Protein AF-A0A225D7G9-F1 (afdb_monomer_lite)

Foldseek 3Di:
DDDDDDDDPDPPPPPPDDDPDDPPPPPLVVLLVVLVVVLVVLVVVLLVVLVVQLVVQLVVCVVVVNVVSNVVSVVQNVCCVVPVDHDPPDDPVSVCSRVVSVVSSVVSLVVSLVVCVVVVVNVSSVVSVVD

Radius of gyration: 20.23 Å; chains: 1; bounding box: 47×47×55 Å

Sequence (131 aa):
MKRVSAIALGVALLVLAAAPGRGSDDKTGDALAKAKAKFEADMTKARAAAKVYFDGREKKARDKGDKKLVDVAKDERKAFDDHGVLAATGPKDLQRQVTAPRTAIEKAYTLAIKEYTKAKKDDLAAAADQE

Organism: NCBI:txid1908690

Structure (mmCIF, N/CA/C/O backbone):
data_AF-A0A225D7G9-F1
#
_entry.id   AF-A0A225D7G9-F1
#
loop_
_atom_site.group_PDB
_atom_site.id
_atom_site.type_symbol
_atom_site.label_atom_id
_atom_site.label_alt_id
_atom_site.label_comp_id
_atom_site.label_asym_id
_atom_site.label_entity_id
_atom_site.label_seq_id
_atom_site.pdbx_PDB_ins_code
_atom_site.Cartn_x
_atom_site.Cartn_y
_atom_site.Cartn_z
_atom_site.occupancy
_atom_site.B_iso_or_equiv
_atom_site.auth_seq_id
_atom_site.auth_comp_id
_atom_site.auth_asym_id
_atom_site.auth_atom_id
_atom_site.pdbx_PDB_model_num
ATOM 1 N N . MET A 1 1 ? -0.237 -37.680 1.914 1.00 45.97 1 MET A N 1
ATOM 2 C C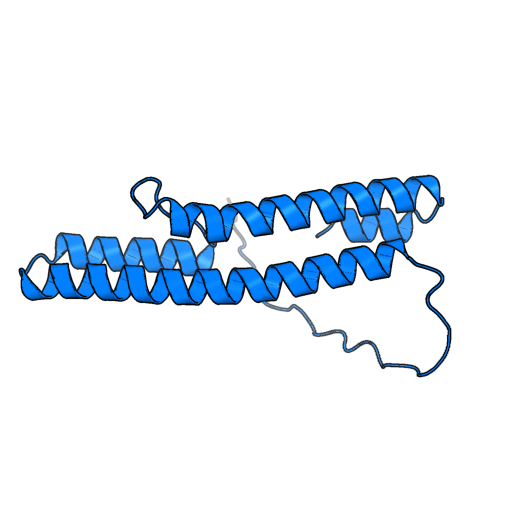A . MET A 1 1 ? 0.283 -37.242 3.229 1.00 45.97 1 MET A CA 1
ATOM 3 C C . MET A 1 1 ? 1.754 -36.889 3.096 1.00 45.97 1 MET A C 1
ATOM 5 O O . MET A 1 1 ? 2.544 -37.793 2.874 1.00 45.97 1 MET A O 1
ATOM 9 N N . LYS A 1 2 ? 2.090 -35.599 3.202 1.00 36.28 2 LYS A N 1
ATOM 10 C CA . LYS A 1 2 ? 3.213 -35.030 3.973 1.00 36.28 2 LYS A CA 1
ATOM 11 C C . LYS A 1 2 ? 3.299 -33.544 3.621 1.00 36.28 2 LYS A C 1
ATOM 13 O O . LYS A 1 2 ? 3.692 -33.165 2.527 1.00 36.28 2 LYS A O 1
ATOM 18 N N . ARG A 1 3 ? 2.817 -32.734 4.563 1.00 51.56 3 ARG A N 1
ATOM 19 C CA . ARG A 1 3 ? 3.048 -31.293 4.636 1.00 51.56 3 ARG A CA 1
ATOM 20 C C . ARG A 1 3 ? 4.527 -31.089 4.938 1.00 51.56 3 ARG A C 1
ATOM 22 O O . ARG A 1 3 ? 5.028 -31.769 5.831 1.00 51.56 3 ARG A O 1
ATOM 29 N N . VAL A 1 4 ? 5.171 -30.129 4.288 1.00 44.34 4 VAL A N 1
ATOM 30 C CA . VAL A 1 4 ? 6.338 -29.465 4.869 1.00 44.34 4 VAL A CA 1
ATOM 31 C C . VAL A 1 4 ? 6.198 -27.977 4.588 1.00 44.34 4 VAL A C 1
ATOM 33 O O . VAL A 1 4 ? 6.416 -27.507 3.477 1.00 44.34 4 VAL A O 1
ATOM 36 N N . SER A 1 5 ? 5.759 -27.263 5.622 1.00 47.66 5 SER A N 1
ATOM 37 C CA . SER A 1 5 ? 6.006 -25.838 5.779 1.00 47.66 5 SER A CA 1
ATOM 38 C C . SER A 1 5 ? 7.511 -25.602 5.831 1.00 47.66 5 SER A C 1
ATOM 40 O O . SER A 1 5 ? 8.200 -26.260 6.608 1.00 47.66 5 SER A O 1
ATOM 42 N N . ALA A 1 6 ? 7.995 -24.609 5.097 1.00 42.75 6 ALA A N 1
ATOM 43 C CA . ALA A 1 6 ? 9.237 -23.926 5.419 1.00 42.75 6 ALA A CA 1
ATOM 44 C C . ALA A 1 6 ? 9.030 -22.435 5.151 1.00 42.75 6 ALA A C 1
ATOM 46 O O . ALA A 1 6 ? 9.150 -21.945 4.034 1.00 42.75 6 ALA A O 1
ATOM 47 N N . ILE A 1 7 ? 8.647 -21.741 6.220 1.00 47.84 7 ILE A N 1
ATOM 48 C CA . ILE A 1 7 ? 8.858 -20.310 6.383 1.00 47.84 7 ILE A CA 1
ATOM 49 C C . ILE A 1 7 ? 10.373 -20.107 6.310 1.00 47.84 7 ILE A C 1
ATOM 51 O O . ILE A 1 7 ? 11.092 -20.566 7.195 1.00 47.84 7 ILE A O 1
ATOM 55 N N . ALA A 1 8 ? 10.850 -19.442 5.266 1.00 38.28 8 ALA A N 1
ATOM 56 C CA . ALA A 1 8 ? 12.197 -18.898 5.212 1.00 38.28 8 ALA A CA 1
ATOM 57 C C . ALA A 1 8 ? 12.072 -17.385 5.047 1.00 38.28 8 ALA A C 1
ATOM 59 O O . ALA A 1 8 ? 12.065 -16.827 3.954 1.00 38.28 8 ALA A O 1
ATOM 60 N N . LEU A 1 9 ? 11.904 -16.751 6.205 1.00 47.72 9 LEU A N 1
ATOM 61 C CA . LEU A 1 9 ? 12.209 -15.357 6.456 1.00 47.72 9 LEU A CA 1
ATOM 62 C C . LEU A 1 9 ? 13.678 -15.136 6.059 1.00 47.72 9 LEU A C 1
ATOM 64 O O . LEU A 1 9 ? 14.577 -15.687 6.691 1.00 47.72 9 LEU A O 1
ATOM 68 N N . GLY A 1 10 ? 13.919 -14.396 4.983 1.00 38.66 10 GLY A N 1
ATOM 69 C CA . GLY A 1 10 ? 15.269 -14.251 4.450 1.00 38.66 10 GLY A CA 1
ATOM 70 C C . GLY A 1 10 ? 15.344 -13.307 3.264 1.00 38.66 10 GLY A C 1
ATOM 71 O O . GLY A 1 10 ? 15.919 -13.663 2.244 1.00 38.66 10 GLY A O 1
ATOM 72 N N . VAL A 1 11 ? 14.771 -12.105 3.373 1.00 44.28 11 VAL A N 1
ATOM 73 C CA . VAL A 1 11 ? 15.122 -11.038 2.428 1.00 44.28 11 VAL A CA 1
ATOM 74 C C . VAL A 1 11 ? 16.456 -10.467 2.889 1.00 44.28 11 VAL A C 1
ATOM 76 O O . VAL A 1 11 ? 16.529 -9.582 3.740 1.00 44.28 11 VAL A O 1
ATOM 79 N N . ALA A 1 12 ? 17.526 -11.059 2.363 1.00 38.25 12 ALA A N 1
ATOM 80 C CA . ALA A 1 12 ? 18.850 -10.478 2.393 1.00 38.25 12 ALA A CA 1
ATOM 81 C C . ALA A 1 12 ? 18.773 -9.093 1.739 1.00 38.25 12 ALA A C 1
ATOM 83 O O . ALA A 1 12 ? 18.456 -8.965 0.556 1.00 38.25 12 ALA A O 1
ATOM 84 N N . LEU A 1 13 ? 19.048 -8.060 2.535 1.00 44.03 13 LEU A N 1
ATOM 85 C CA . LEU A 1 13 ? 19.337 -6.717 2.057 1.00 44.03 13 LEU A CA 1
ATOM 86 C C . LEU A 1 13 ? 20.558 -6.817 1.129 1.00 44.03 13 LEU A C 1
ATOM 88 O O . LEU A 1 13 ? 21.700 -6.832 1.593 1.00 44.03 13 LEU A O 1
ATOM 92 N N . LEU A 1 14 ? 20.337 -6.902 -0.183 1.00 43.47 14 LEU A N 1
ATOM 93 C CA . LEU A 1 14 ? 21.386 -6.585 -1.141 1.00 43.47 14 LEU A CA 1
ATOM 94 C C . LEU A 1 14 ? 21.563 -5.065 -1.089 1.00 43.47 14 LEU A C 1
ATOM 96 O O . LEU A 1 14 ? 20.866 -4.302 -1.756 1.00 43.47 14 LEU A O 1
ATOM 100 N N . VAL A 1 15 ? 22.474 -4.624 -0.225 1.00 45.22 15 VAL A N 1
ATOM 101 C CA . VAL A 1 15 ? 23.035 -3.275 -0.260 1.00 45.22 15 VAL A CA 1
ATOM 102 C C . VAL A 1 15 ? 23.783 -3.161 -1.586 1.00 45.22 15 VAL A C 1
ATOM 104 O O . VAL A 1 15 ? 24.940 -3.562 -1.698 1.00 45.22 15 VAL A O 1
ATOM 107 N N . LEU A 1 16 ? 23.100 -2.667 -2.621 1.00 44.66 16 LEU A N 1
ATOM 108 C CA . LEU A 1 16 ? 23.756 -2.235 -3.846 1.00 44.66 16 LEU A CA 1
ATOM 109 C C . LEU A 1 16 ? 24.654 -1.055 -3.472 1.00 44.66 16 LEU A C 1
ATOM 111 O O . LEU A 1 16 ? 24.178 0.024 -3.117 1.00 44.66 16 LEU A O 1
ATOM 115 N N . ALA A 1 17 ? 25.961 -1.298 -3.502 1.00 41.75 17 ALA A N 1
ATOM 116 C CA . ALA A 1 17 ? 26.978 -0.281 -3.342 1.00 41.75 17 ALA A CA 1
ATOM 117 C C . ALA A 1 17 ? 26.702 0.878 -4.313 1.00 41.75 17 ALA A C 1
ATOM 119 O O . ALA A 1 17 ? 26.677 0.701 -5.532 1.00 41.75 17 ALA A O 1
ATOM 120 N N . ALA A 1 18 ? 26.483 2.065 -3.751 1.00 46.06 18 ALA A N 1
ATOM 121 C CA . ALA A 1 18 ? 26.371 3.304 -4.496 1.00 46.06 18 ALA A CA 1
ATOM 122 C C . ALA A 1 18 ? 27.726 3.627 -5.142 1.00 46.06 18 ALA A C 1
ATOM 124 O O . ALA A 1 18 ? 28.629 4.153 -4.494 1.00 46.06 18 ALA A O 1
ATOM 125 N N . ALA A 1 19 ? 27.871 3.302 -6.426 1.00 38.91 19 ALA A N 1
ATOM 126 C CA . ALA A 1 19 ? 28.907 3.884 -7.264 1.00 38.91 19 ALA A CA 1
ATOM 127 C C . ALA A 1 19 ? 28.482 5.320 -7.633 1.00 38.91 19 ALA A C 1
ATOM 129 O O . ALA A 1 19 ? 27.410 5.500 -8.218 1.00 38.91 19 ALA A O 1
ATOM 130 N N . PRO A 1 20 ? 29.276 6.358 -7.317 1.00 49.62 20 PRO A N 1
ATOM 131 C CA . PRO A 1 20 ? 28.991 7.701 -7.785 1.00 49.62 20 PRO A CA 1
ATOM 132 C C . PRO A 1 20 ? 29.424 7.813 -9.254 1.00 49.62 20 PRO A C 1
ATOM 134 O O . PRO A 1 20 ? 30.597 7.649 -9.576 1.00 49.62 20 PRO A O 1
ATOM 137 N N . GLY A 1 21 ? 28.475 8.110 -10.144 1.00 50.75 21 GLY A N 1
ATOM 138 C CA . GLY A 1 21 ? 28.759 8.621 -11.490 1.00 50.75 21 GLY A CA 1
ATOM 139 C C . GLY A 1 21 ? 28.432 7.686 -12.657 1.00 50.75 21 GLY A C 1
ATOM 140 O O . GLY A 1 21 ? 29.296 6.973 -13.155 1.00 50.75 21 GLY A O 1
ATOM 141 N N . ARG A 1 22 ? 27.195 7.786 -13.154 1.00 41.16 22 ARG A N 1
ATOM 142 C CA . ARG A 1 22 ? 26.778 7.719 -14.571 1.00 41.16 22 ARG A CA 1
ATOM 143 C C . ARG A 1 22 ? 25.301 8.109 -14.587 1.00 41.16 22 ARG A C 1
ATOM 145 O O . ARG A 1 22 ? 24.527 7.529 -13.834 1.00 41.16 22 ARG A O 1
ATOM 152 N N . GLY A 1 23 ? 24.923 9.133 -15.352 1.00 48.53 23 GLY A N 1
ATOM 153 C CA . GLY A 1 23 ? 23.517 9.519 -15.487 1.00 48.53 23 GLY A CA 1
ATOM 154 C C . GLY A 1 23 ? 22.686 8.297 -15.878 1.00 48.53 23 GLY A C 1
ATOM 155 O O . GLY A 1 23 ? 23.051 7.581 -16.809 1.00 48.53 23 GLY A O 1
ATOM 156 N N . SER A 1 24 ? 21.629 8.007 -15.127 1.00 49.72 24 SER A N 1
ATOM 157 C CA . SER A 1 24 ? 20.715 6.916 -15.436 1.00 49.72 24 SER A CA 1
ATOM 158 C C . SER A 1 24 ? 19.917 7.285 -16.686 1.00 49.72 24 SER A C 1
ATOM 160 O O . SER A 1 24 ? 18.907 7.978 -16.623 1.00 49.72 24 SER A O 1
ATOM 162 N N . ASP A 1 25 ? 20.333 6.783 -17.850 1.00 66.56 25 ASP A N 1
ATOM 163 C CA . ASP A 1 25 ? 19.491 6.807 -19.056 1.00 66.56 25 ASP A CA 1
ATOM 164 C C . ASP A 1 25 ? 18.228 5.925 -18.897 1.00 66.56 25 ASP A C 1
ATOM 166 O O . ASP A 1 25 ? 17.358 5.900 -19.772 1.00 66.56 25 ASP A O 1
ATOM 170 N N . ASP A 1 26 ? 18.076 5.212 -17.771 1.00 84.44 26 ASP A N 1
ATOM 171 C CA . ASP A 1 26 ? 16.901 4.403 -17.457 1.00 84.44 26 ASP A CA 1
ATOM 172 C C . ASP A 1 26 ? 15.785 5.192 -16.759 1.00 84.44 26 ASP A C 1
ATOM 174 O O . ASP A 1 26 ? 15.451 4.981 -15.592 1.00 84.44 26 ASP A O 1
ATOM 178 N N . LYS A 1 27 ? 15.149 6.086 -17.518 1.00 92.00 27 LYS A N 1
ATOM 179 C CA . LYS A 1 27 ? 14.007 6.890 -17.046 1.00 92.00 27 LYS A CA 1
ATOM 180 C C . LYS A 1 27 ? 12.862 6.041 -16.475 1.00 92.00 27 LYS A C 1
ATOM 182 O O . LYS A 1 27 ? 12.150 6.506 -15.587 1.00 92.00 27 LYS A O 1
ATOM 187 N N . THR A 1 28 ? 12.681 4.818 -16.981 1.00 93.75 28 THR A N 1
ATOM 188 C CA . THR A 1 28 ? 11.673 3.866 -16.492 1.00 93.75 28 THR A CA 1
ATOM 189 C C . THR A 1 28 ? 11.988 3.405 -15.070 1.00 93.75 28 THR A C 1
ATOM 191 O O . THR A 1 28 ? 11.108 3.465 -14.209 1.00 93.75 28 THR A O 1
ATOM 194 N N . GLY A 1 29 ? 13.242 3.034 -14.796 1.00 92.44 29 GLY A N 1
ATOM 195 C CA . GLY A 1 29 ? 13.698 2.646 -13.461 1.00 92.44 29 GLY A CA 1
ATOM 196 C C . GLY A 1 29 ? 13.575 3.786 -12.459 1.00 92.44 29 GLY A C 1
ATOM 197 O O . GLY A 1 29 ? 13.032 3.595 -11.371 1.00 92.44 29 GLY A O 1
ATOM 198 N N . ASP A 1 30 ? 13.957 5.002 -12.855 1.00 93.62 30 ASP A N 1
ATOM 199 C CA . ASP A 1 30 ? 13.819 6.193 -12.008 1.00 93.62 30 ASP A CA 1
ATOM 200 C C . ASP A 1 30 ? 12.352 6.507 -11.675 1.00 93.62 30 ASP A C 1
ATOM 202 O O . ASP A 1 30 ? 12.028 6.912 -10.553 1.00 93.62 30 ASP A O 1
ATOM 206 N N . ALA A 1 31 ? 11.441 6.331 -12.637 1.00 93.50 31 ALA A N 1
ATOM 207 C CA . ALA A 1 31 ? 10.009 6.515 -12.420 1.00 93.50 31 ALA A CA 1
ATOM 208 C C . ALA A 1 31 ? 9.433 5.448 -11.477 1.00 93.50 31 ALA A C 1
ATOM 210 O O . ALA A 1 31 ? 8.687 5.791 -10.554 1.00 93.50 31 ALA A O 1
ATOM 211 N N . LEU A 1 32 ? 9.813 4.179 -11.661 1.00 94.19 32 LEU A N 1
ATOM 212 C CA . LEU A 1 32 ? 9.389 3.082 -10.791 1.00 94.19 32 LEU A CA 1
ATOM 213 C C . LEU A 1 32 ? 9.928 3.262 -9.365 1.00 94.19 32 LEU A C 1
ATOM 215 O O . LEU A 1 32 ? 9.169 3.139 -8.407 1.00 94.19 32 LEU A O 1
ATOM 219 N N . ALA A 1 33 ? 11.196 3.647 -9.204 1.00 94.69 33 ALA A N 1
ATOM 220 C CA . ALA A 1 33 ? 11.800 3.914 -7.899 1.00 94.69 33 ALA A CA 1
ATOM 221 C C . ALA A 1 33 ? 11.078 5.045 -7.148 1.00 94.69 33 ALA A C 1
ATOM 223 O O . ALA A 1 33 ? 10.767 4.915 -5.962 1.00 94.69 33 ALA A O 1
ATOM 224 N N . LYS A 1 34 ? 10.731 6.137 -7.844 1.00 95.81 34 LYS A N 1
ATOM 225 C CA . LYS A 1 34 ? 9.917 7.225 -7.271 1.00 95.81 34 LYS A CA 1
ATOM 226 C C . LYS A 1 34 ? 8.528 6.744 -6.858 1.00 95.81 34 LYS A C 1
ATOM 228 O O . LYS A 1 34 ? 8.038 7.152 -5.805 1.00 95.81 34 LYS A O 1
ATOM 233 N N . ALA A 1 35 ? 7.900 5.880 -7.655 1.00 96.56 35 ALA A N 1
ATOM 234 C CA . ALA A 1 35 ? 6.610 5.293 -7.310 1.00 96.56 35 ALA A CA 1
ATOM 235 C C . ALA A 1 35 ? 6.709 4.414 -6.053 1.00 96.56 35 ALA A C 1
ATOM 237 O O . ALA A 1 35 ? 5.891 4.589 -5.151 1.00 96.56 35 ALA A O 1
ATOM 238 N N . LYS A 1 36 ? 7.733 3.551 -5.942 1.00 96.62 36 LYS A N 1
ATOM 239 C CA . LYS A 1 36 ? 7.989 2.726 -4.743 1.00 96.62 36 LYS A CA 1
ATOM 240 C C . LYS A 1 36 ? 8.195 3.600 -3.500 1.00 96.62 36 LYS A C 1
ATOM 242 O O . LYS A 1 36 ? 7.536 3.401 -2.485 1.00 96.62 36 LYS A O 1
ATOM 247 N N . ALA A 1 37 ? 9.031 4.635 -3.596 1.00 96.94 37 ALA A N 1
ATOM 248 C CA . ALA A 1 37 ? 9.268 5.562 -2.487 1.00 96.94 37 ALA A CA 1
ATOM 249 C C . ALA A 1 37 ? 7.986 6.292 -2.049 1.00 96.94 37 ALA A C 1
ATOM 251 O O . ALA A 1 37 ? 7.715 6.441 -0.856 1.00 96.94 37 ALA A O 1
ATOM 252 N N . LYS A 1 38 ? 7.161 6.723 -3.013 1.00 96.25 38 LYS A N 1
ATOM 253 C CA . LYS A 1 38 ? 5.860 7.335 -2.727 1.00 96.25 38 LYS A CA 1
ATOM 254 C C . LYS A 1 38 ? 4.896 6.347 -2.072 1.00 96.25 38 LYS A C 1
ATOM 256 O O . LYS A 1 38 ? 4.208 6.731 -1.128 1.00 96.25 38 LYS A O 1
ATOM 261 N N . PHE A 1 39 ? 4.851 5.108 -2.554 1.00 95.94 39 PHE A N 1
ATOM 262 C CA . PHE A 1 39 ? 4.033 4.049 -1.975 1.00 95.94 39 PHE A CA 1
ATOM 263 C C . PHE A 1 39 ? 4.380 3.826 -0.502 1.00 95.94 39 PHE A C 1
ATOM 265 O O . PHE A 1 39 ? 3.486 3.886 0.337 1.00 95.94 39 PHE A O 1
ATOM 272 N N . GLU A 1 40 ? 5.663 3.685 -0.165 1.00 95.69 40 GLU A N 1
ATOM 273 C CA . GLU A 1 40 ? 6.100 3.506 1.226 1.00 95.69 40 GLU A CA 1
ATOM 274 C C . GLU A 1 40 ? 5.746 4.701 2.118 1.00 95.69 40 GLU A C 1
ATOM 276 O O . GLU A 1 40 ? 5.245 4.537 3.237 1.00 95.69 40 GLU A O 1
ATOM 281 N N . ALA A 1 41 ? 5.937 5.923 1.615 1.00 96.81 41 ALA A N 1
ATOM 282 C CA . ALA A 1 41 ? 5.570 7.133 2.344 1.00 96.81 41 ALA A CA 1
ATOM 283 C C . ALA A 1 41 ? 4.056 7.211 2.608 1.00 96.81 41 ALA A C 1
ATOM 285 O O . ALA A 1 41 ? 3.630 7.567 3.711 1.00 96.81 41 ALA A O 1
ATOM 286 N N . ASP A 1 42 ? 3.231 6.868 1.619 1.00 94.88 42 ASP A N 1
ATOM 287 C CA . ASP A 1 42 ? 1.775 6.895 1.756 1.00 94.88 42 ASP A CA 1
ATOM 288 C C . ASP A 1 42 ? 1.266 5.739 2.633 1.00 94.88 42 ASP A C 1
ATOM 290 O O . ASP A 1 42 ? 0.412 5.959 3.495 1.00 94.88 42 ASP A O 1
ATOM 294 N N . MET A 1 43 ? 1.846 4.541 2.522 1.00 93.94 43 MET A N 1
ATOM 295 C CA . MET A 1 43 ? 1.523 3.402 3.389 1.00 93.94 43 MET A CA 1
ATOM 296 C C . MET A 1 43 ? 1.925 3.650 4.842 1.00 93.94 43 MET A C 1
ATOM 298 O O . MET A 1 43 ? 1.209 3.241 5.754 1.00 93.94 43 MET A O 1
ATOM 302 N N . THR A 1 44 ? 3.014 4.377 5.091 1.00 94.75 44 THR A N 1
ATOM 303 C CA . THR A 1 44 ? 3.387 4.815 6.446 1.00 94.75 44 THR A CA 1
ATOM 304 C C . THR A 1 44 ? 2.306 5.710 7.056 1.00 94.75 44 THR A C 1
ATOM 306 O O . THR A 1 44 ? 1.903 5.506 8.204 1.00 94.75 44 THR A O 1
ATOM 309 N N . LYS A 1 45 ? 1.762 6.655 6.280 1.00 94.25 45 LYS A N 1
ATOM 310 C CA . LYS A 1 45 ? 0.648 7.509 6.728 1.00 94.25 45 LYS A CA 1
ATOM 311 C C . LYS A 1 45 ? -0.625 6.699 6.963 1.00 94.25 45 LYS A C 1
ATOM 313 O O . LYS A 1 45 ? -1.283 6.891 7.983 1.00 94.25 45 LYS A O 1
ATOM 318 N N . ALA A 1 46 ? -0.945 5.772 6.061 1.00 93.56 46 ALA A N 1
ATOM 319 C CA . ALA A 1 46 ? -2.104 4.897 6.200 1.00 93.56 46 ALA A CA 1
ATOM 320 C C . ALA A 1 46 ? -2.008 4.025 7.463 1.00 93.56 46 ALA A C 1
ATOM 322 O O . ALA A 1 46 ? -2.986 3.904 8.198 1.00 93.56 46 ALA A O 1
ATOM 323 N N . ARG A 1 47 ? -0.820 3.485 7.773 1.00 94.00 47 ARG A N 1
ATOM 324 C CA . ARG A 1 47 ? -0.562 2.728 9.010 1.00 94.00 47 ARG A CA 1
ATOM 325 C C . ARG A 1 47 ? -0.749 3.586 10.260 1.00 94.00 47 ARG A C 1
ATOM 327 O O . ARG A 1 47 ? -1.388 3.143 11.212 1.00 94.00 47 ARG A O 1
ATOM 334 N N . ALA A 1 48 ? -0.267 4.828 10.253 1.00 95.00 48 ALA A N 1
ATOM 335 C CA . ALA A 1 48 ? -0.483 5.754 11.366 1.00 95.00 48 ALA A CA 1
ATOM 336 C C . ALA A 1 48 ? -1.978 6.063 11.576 1.00 95.00 48 ALA A C 1
ATOM 338 O O . ALA A 1 48 ? -2.474 6.010 12.704 1.00 95.00 48 ALA A O 1
ATOM 339 N N . ALA A 1 49 ? -2.718 6.323 10.496 1.00 94.69 49 ALA A N 1
ATOM 340 C CA . ALA A 1 49 ? -4.157 6.565 10.557 1.00 94.69 49 ALA A CA 1
ATOM 341 C C . ALA A 1 49 ? -4.937 5.323 11.030 1.00 94.69 49 ALA A C 1
ATOM 343 O O . ALA A 1 49 ? -5.843 5.439 11.859 1.00 94.69 49 ALA A O 1
ATOM 344 N N . ALA A 1 50 ? -4.550 4.131 10.570 1.00 94.69 50 ALA A N 1
ATOM 345 C CA . ALA A 1 50 ? -5.126 2.867 11.016 1.00 94.69 50 ALA A CA 1
ATOM 346 C C . ALA A 1 50 ? -4.884 2.622 12.506 1.00 94.69 50 ALA A C 1
ATOM 348 O O . ALA A 1 50 ? -5.817 2.263 13.223 1.00 94.69 50 ALA A O 1
ATOM 349 N N . LYS A 1 51 ? -3.673 2.897 13.002 1.00 94.56 51 LYS A N 1
ATOM 350 C CA . LYS A 1 51 ? -3.363 2.806 14.432 1.00 94.56 51 LYS A CA 1
ATOM 351 C C . LYS A 1 51 ? -4.310 3.667 15.265 1.00 94.56 51 LYS A C 1
ATOM 353 O O . LYS A 1 51 ? -4.930 3.156 16.193 1.00 94.56 51 LYS A O 1
ATOM 358 N N . VAL A 1 52 ? -4.471 4.942 14.908 1.00 95.62 52 VAL A N 1
ATOM 359 C CA . VAL A 1 52 ? -5.387 5.856 15.614 1.00 95.62 52 VAL A CA 1
ATOM 360 C C . VAL A 1 52 ? -6.827 5.338 15.572 1.00 95.62 52 VAL A C 1
ATOM 362 O O . VAL A 1 52 ? -7.524 5.359 16.589 1.00 95.62 52 VAL A O 1
ATOM 365 N N . TYR A 1 53 ? -7.272 4.833 14.420 1.00 95.44 53 TYR A N 1
ATOM 366 C CA . TYR A 1 53 ? -8.605 4.253 14.266 1.00 95.44 53 TYR A CA 1
ATOM 367 C C . TYR A 1 53 ? -8.829 3.046 15.191 1.00 95.44 53 TYR A C 1
ATOM 369 O O . TYR A 1 53 ? -9.807 3.024 15.946 1.00 95.44 53 TYR A O 1
ATOM 377 N N . PHE A 1 54 ? -7.926 2.063 15.169 1.00 95.75 54 PHE A N 1
ATOM 378 C CA . PHE A 1 54 ? -8.056 0.854 15.982 1.00 95.75 54 PHE A CA 1
ATOM 379 C C . PHE A 1 54 ? -7.914 1.149 17.476 1.00 95.75 54 PHE A C 1
ATOM 381 O O . PHE A 1 54 ? -8.707 0.638 18.265 1.00 95.75 54 PHE A O 1
ATOM 388 N N . ASP A 1 55 ? -6.982 2.022 17.872 1.00 96.00 55 ASP A N 1
ATOM 389 C CA . ASP A 1 55 ? -6.807 2.443 19.269 1.00 96.00 55 ASP A CA 1
ATOM 390 C C . ASP A 1 55 ? -8.078 3.126 19.793 1.00 96.00 55 ASP A C 1
ATOM 392 O O . ASP A 1 55 ? -8.567 2.802 20.877 1.00 96.00 55 ASP A O 1
ATOM 396 N N . GLY A 1 56 ? -8.675 4.017 18.996 1.00 95.75 56 GLY A N 1
ATOM 397 C CA . GLY A 1 56 ? -9.928 4.684 19.344 1.00 95.75 56 GLY A CA 1
ATOM 398 C C . GLY A 1 56 ? -11.111 3.720 19.457 1.00 95.75 56 GLY A C 1
ATOM 399 O O . GLY A 1 56 ? -11.931 3.854 20.370 1.00 95.75 56 GLY A O 1
ATOM 400 N N . ARG A 1 57 ? -11.214 2.736 18.556 1.00 94.69 57 ARG A N 1
ATOM 401 C CA . ARG A 1 57 ? -12.280 1.721 18.590 1.00 94.69 57 ARG A CA 1
ATOM 402 C C . ARG A 1 57 ? -12.126 0.788 19.786 1.00 94.69 57 ARG A C 1
ATOM 404 O O . ARG A 1 57 ? -13.103 0.558 20.496 1.00 94.69 57 ARG A O 1
ATOM 411 N N . GLU A 1 58 ? -10.911 0.313 20.041 1.00 96.56 58 GLU A N 1
ATOM 412 C CA . GLU A 1 58 ? -10.599 -0.527 21.195 1.00 96.56 58 GLU A CA 1
ATOM 413 C C . GLU A 1 58 ? -10.891 0.214 22.503 1.00 96.56 58 GLU A C 1
ATOM 415 O O . GLU A 1 58 ? -11.574 -0.328 23.371 1.00 96.56 58 GLU A O 1
ATOM 420 N N . LYS A 1 59 ? -10.446 1.472 22.634 1.00 97.69 59 LYS A N 1
ATOM 421 C CA . LYS A 1 59 ? -10.714 2.284 23.826 1.00 97.69 59 LYS A CA 1
ATOM 422 C C . LYS A 1 59 ? -12.216 2.436 24.070 1.00 97.69 59 LYS A C 1
ATOM 424 O O . LYS A 1 59 ? -12.676 2.158 25.170 1.00 97.69 59 LYS A O 1
ATOM 429 N N . LYS A 1 60 ? -12.995 2.801 23.045 1.00 96.88 60 LYS A N 1
ATOM 430 C CA . LYS A 1 60 ? -14.461 2.931 23.160 1.00 96.88 60 LYS A CA 1
ATOM 431 C C . LYS A 1 60 ? -15.137 1.623 23.574 1.00 96.88 60 LYS A C 1
ATOM 433 O O . LYS A 1 60 ? -16.124 1.665 24.301 1.00 96.88 60 LYS A O 1
ATOM 438 N N . ALA A 1 61 ? -14.643 0.480 23.102 1.00 97.19 61 ALA A N 1
ATOM 439 C CA . ALA A 1 61 ? -15.157 -0.826 23.501 1.00 97.19 61 ALA A CA 1
ATOM 440 C C . ALA A 1 61 ? -14.814 -1.147 24.965 1.00 97.19 61 ALA A C 1
ATOM 442 O O . ALA A 1 61 ? -15.687 -1.577 25.717 1.00 97.19 61 ALA A O 1
ATOM 443 N N . ARG A 1 62 ? -13.577 -0.859 25.396 1.00 97.50 62 ARG A N 1
ATOM 444 C CA . ARG A 1 62 ? -13.133 -1.018 26.791 1.00 97.50 62 ARG A CA 1
ATOM 445 C C . ARG A 1 62 ? -13.918 -0.134 27.754 1.00 97.50 62 ARG A C 1
ATOM 447 O O . ARG A 1 62 ? -14.393 -0.644 28.760 1.00 97.50 62 ARG A O 1
ATOM 454 N N . ASP A 1 63 ? -14.107 1.142 27.419 1.00 98.12 63 ASP A N 1
ATOM 455 C CA . ASP A 1 63 ? -14.879 2.094 28.232 1.00 98.12 63 ASP A CA 1
ATOM 456 C C . ASP A 1 63 ? -16.337 1.620 28.434 1.00 98.12 63 ASP A C 1
ATOM 458 O O . ASP A 1 63 ? -16.961 1.933 29.442 1.00 98.12 63 ASP A O 1
ATOM 462 N N . LYS A 1 64 ? -16.877 0.839 27.486 1.00 97.06 64 LYS A N 1
ATOM 463 C CA . LYS A 1 64 ? -18.222 0.241 27.545 1.00 97.06 64 LYS A CA 1
ATOM 464 C C . LYS A 1 64 ? -18.265 -1.159 28.170 1.00 97.06 64 LYS A C 1
ATOM 466 O O . LYS A 1 64 ? -19.345 -1.731 28.272 1.00 97.06 64 LYS A O 1
ATOM 471 N N . GLY A 1 65 ? -17.120 -1.741 28.529 1.00 97.75 65 GLY A N 1
ATOM 472 C CA . GLY A 1 65 ? -17.037 -3.129 28.994 1.00 97.75 65 GLY A CA 1
ATOM 473 C C . GLY A 1 65 ? -17.353 -4.183 27.921 1.00 97.75 65 GLY A C 1
ATOM 474 O O . GLY A 1 65 ? -17.627 -5.334 28.256 1.00 97.75 65 GLY A O 1
ATOM 475 N N . ASP A 1 66 ? -17.313 -3.832 26.631 1.00 97.62 66 ASP A N 1
ATOM 476 C CA . ASP A 1 66 ? -17.652 -4.748 25.537 1.00 97.62 66 ASP A CA 1
ATOM 477 C C . ASP A 1 66 ? -16.420 -5.536 25.067 1.00 97.62 66 ASP A C 1
ATOM 479 O O . ASP A 1 66 ? -15.713 -5.153 24.129 1.00 97.62 66 ASP A O 1
ATOM 483 N N . LYS A 1 67 ? -16.160 -6.672 25.727 1.00 96.31 67 LYS A N 1
ATOM 484 C CA . LYS A 1 67 ? -15.041 -7.565 25.383 1.00 96.31 67 LYS A CA 1
ATOM 485 C C . LYS A 1 67 ? -15.092 -8.040 23.928 1.00 96.31 67 LYS A C 1
ATOM 487 O O . LYS A 1 67 ? -14.042 -8.146 23.300 1.00 96.31 67 LYS A O 1
ATOM 492 N N . LYS A 1 68 ? -16.282 -8.305 23.377 1.00 96.56 68 LYS A N 1
ATOM 493 C CA . LYS A 1 68 ? -16.406 -8.801 21.997 1.00 96.56 68 LYS A CA 1
ATOM 494 C C . LYS A 1 68 ? -15.888 -7.759 21.013 1.00 96.56 68 LYS A C 1
ATOM 496 O O . LYS A 1 68 ? -15.127 -8.098 20.114 1.00 96.56 68 LYS A O 1
ATOM 501 N N . LEU A 1 69 ? -16.241 -6.490 21.209 1.00 94.81 69 LEU A N 1
ATOM 502 C CA . LEU A 1 69 ? -15.744 -5.410 20.355 1.00 94.81 69 LEU A CA 1
ATOM 503 C C . LEU A 1 69 ? -14.248 -5.127 20.539 1.00 94.81 69 LEU A C 1
ATOM 505 O O . LEU A 1 69 ? -13.603 -4.714 19.576 1.00 94.81 69 LEU A O 1
ATOM 509 N N . VAL A 1 70 ? -13.686 -5.361 21.730 1.00 96.88 70 VAL A N 1
ATOM 510 C CA . VAL A 1 70 ? -12.229 -5.296 21.950 1.00 96.88 70 VAL A CA 1
ATOM 511 C C . VAL A 1 70 ? -11.507 -6.369 21.141 1.00 96.88 70 VAL A C 1
ATOM 513 O O . VAL A 1 70 ? -10.534 -6.053 20.459 1.00 96.88 70 VAL A O 1
ATOM 516 N N . ASP A 1 71 ? -11.985 -7.612 21.202 1.00 96.75 71 ASP A N 1
ATOM 517 C CA . ASP A 1 71 ? -11.378 -8.737 20.487 1.00 96.75 71 ASP A CA 1
ATOM 518 C C . ASP A 1 71 ? -11.465 -8.512 18.965 1.00 96.75 71 ASP A C 1
ATOM 520 O O . ASP A 1 71 ? -10.443 -8.536 18.283 1.00 96.75 71 ASP A O 1
ATOM 524 N N . VAL A 1 72 ? -12.636 -8.108 18.453 1.00 93.81 72 VAL A N 1
ATOM 525 C CA . VAL A 1 72 ? -12.809 -7.751 17.031 1.00 93.81 72 VAL A CA 1
ATOM 526 C C . VAL A 1 72 ? -11.866 -6.621 16.602 1.00 93.81 72 VAL A C 1
ATOM 528 O O . VAL A 1 72 ? -11.264 -6.695 15.535 1.00 93.81 72 VAL A O 1
ATOM 531 N N . ALA A 1 73 ? -11.706 -5.568 17.411 1.00 94.12 73 ALA A N 1
ATOM 532 C CA . ALA A 1 73 ? -10.805 -4.465 17.071 1.00 94.12 73 ALA A CA 1
ATOM 533 C C . ALA A 1 73 ? -9.334 -4.913 16.986 1.00 94.12 73 ALA A C 1
ATOM 535 O O . ALA A 1 73 ? -8.584 -4.386 16.164 1.00 94.12 73 ALA A O 1
ATOM 536 N N . LYS A 1 74 ? -8.919 -5.884 17.808 1.00 94.88 74 LYS A N 1
ATOM 537 C CA . LYS A 1 74 ? -7.568 -6.461 17.765 1.00 94.88 74 LYS A CA 1
ATOM 538 C C . LYS A 1 74 ? -7.368 -7.377 16.567 1.00 94.88 74 LYS A C 1
ATOM 540 O O . LYS A 1 74 ? -6.324 -7.286 15.928 1.00 94.88 74 LYS A O 1
ATOM 545 N N . ASP A 1 75 ? -8.354 -8.208 16.252 1.00 93.75 75 ASP A N 1
ATOM 546 C CA . ASP A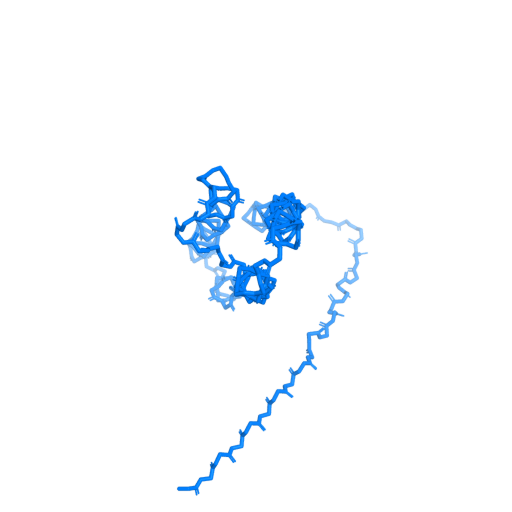 1 75 ? -8.297 -9.105 15.098 1.00 93.75 75 ASP A CA 1
ATOM 547 C C . ASP A 1 75 ? -8.238 -8.307 13.791 1.00 93.75 75 ASP A C 1
ATOM 549 O O . ASP A 1 75 ? -7.399 -8.575 12.93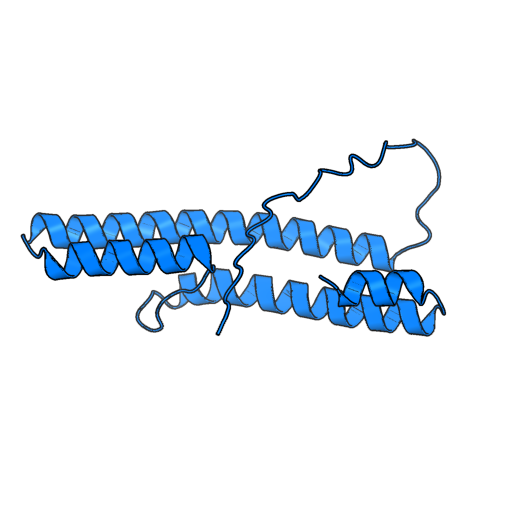2 1.00 93.75 75 ASP A O 1
ATOM 553 N N . GLU A 1 76 ? -9.059 -7.260 13.663 1.00 92.25 76 GLU A N 1
ATOM 554 C CA . GLU A 1 76 ? -9.010 -6.363 12.506 1.00 92.25 76 GLU A CA 1
ATOM 555 C C . GLU A 1 76 ? -7.690 -5.582 12.430 1.00 92.25 76 GLU A C 1
ATOM 557 O O . GLU A 1 76 ? -7.140 -5.435 11.338 1.00 92.25 76 GLU A O 1
ATOM 562 N N . ARG A 1 77 ? -7.149 -5.114 13.568 1.00 94.31 77 ARG A N 1
ATOM 563 C CA . ARG A 1 77 ? -5.818 -4.486 13.611 1.00 94.31 77 ARG A CA 1
ATOM 564 C C . ARG A 1 77 ? -4.756 -5.454 13.102 1.00 94.31 77 ARG A C 1
ATOM 566 O O . ARG A 1 77 ? -3.962 -5.080 12.249 1.00 94.31 77 ARG A O 1
ATOM 573 N N . LYS A 1 78 ? -4.774 -6.702 13.571 1.00 92.56 78 LYS A N 1
ATOM 574 C CA . LYS A 1 78 ? -3.830 -7.730 13.131 1.00 92.56 78 LYS A CA 1
ATOM 575 C C . LYS A 1 78 ? -3.954 -8.017 11.633 1.00 92.56 78 LYS A C 1
ATOM 577 O O . LYS A 1 78 ? -2.941 -8.067 10.948 1.00 92.56 78 LYS A O 1
ATOM 582 N N . ALA A 1 79 ? -5.173 -8.148 11.112 1.00 91.19 79 ALA A N 1
ATOM 583 C CA . ALA A 1 79 ? -5.397 -8.338 9.678 1.00 91.19 79 ALA A CA 1
ATOM 584 C C . ALA A 1 79 ? -4.871 -7.154 8.847 1.00 91.19 79 ALA A C 1
ATOM 586 O O . ALA A 1 79 ? -4.314 -7.344 7.761 1.00 91.19 79 ALA A O 1
ATOM 587 N N . PHE A 1 80 ? -5.012 -5.933 9.364 1.00 92.62 80 PHE A N 1
ATOM 588 C CA . PHE A 1 80 ? -4.434 -4.752 8.742 1.00 92.62 80 PHE A CA 1
ATOM 589 C C . PHE A 1 80 ? -2.902 -4.750 8.809 1.00 92.62 80 PHE A C 1
ATOM 591 O O . PHE A 1 80 ? -2.261 -4.441 7.811 1.00 92.62 80 PHE A O 1
ATOM 598 N N . ASP A 1 81 ? -2.298 -5.119 9.931 1.00 89.88 81 ASP A N 1
ATOM 599 C CA . ASP A 1 81 ? -0.838 -5.135 10.061 1.00 89.88 81 ASP A CA 1
ATOM 600 C C . ASP A 1 81 ? -0.197 -6.228 9.184 1.00 89.88 81 ASP A C 1
ATOM 602 O O . ASP A 1 81 ? 0.808 -5.970 8.522 1.00 89.88 81 ASP A O 1
ATOM 606 N N . ASP A 1 82 ? -0.812 -7.414 9.113 1.00 88.94 82 ASP A N 1
ATOM 607 C CA . ASP A 1 82 ? -0.291 -8.566 8.364 1.00 88.94 82 ASP A CA 1
ATOM 608 C C . ASP A 1 82 ? -0.495 -8.426 6.844 1.00 88.94 82 ASP A C 1
ATOM 610 O O . ASP A 1 82 ? 0.372 -8.798 6.053 1.00 88.94 82 ASP A O 1
ATOM 614 N N . HIS A 1 83 ? -1.651 -7.912 6.415 1.00 86.12 83 HIS A N 1
ATOM 615 C CA . HIS A 1 83 ? -2.048 -7.924 5.000 1.00 86.12 83 HIS A CA 1
ATOM 616 C C . HIS A 1 83 ? -2.321 -6.533 4.425 1.00 86.12 83 HIS A C 1
ATOM 618 O O . HIS A 1 83 ? -2.545 -6.387 3.219 1.00 86.12 83 HIS A O 1
ATOM 624 N N . GLY A 1 84 ? -2.329 -5.490 5.257 1.00 86.44 84 GLY A N 1
ATOM 625 C CA . GLY A 1 84 ? -2.777 -4.149 4.885 1.00 86.44 84 GLY A CA 1
ATOM 626 C C . GLY A 1 84 ? -4.227 -4.137 4.410 1.00 86.44 84 GLY A C 1
ATOM 627 O O . GLY A 1 84 ? -4.547 -3.377 3.497 1.00 86.44 84 GLY A O 1
ATOM 628 N N . VAL A 1 85 ? -5.072 -5.012 4.967 1.00 83.88 85 VAL A N 1
ATOM 629 C CA . VAL A 1 85 ? -6.496 -5.137 4.633 1.00 83.88 85 VAL A CA 1
ATOM 630 C C . VAL A 1 85 ? -7.324 -4.461 5.717 1.00 83.88 85 VAL A C 1
ATOM 632 O O . VAL A 1 85 ? -7.219 -4.791 6.894 1.00 83.88 85 VAL A O 1
ATOM 635 N N . LEU A 1 86 ? -8.176 -3.522 5.312 1.00 86.31 86 LEU A N 1
ATOM 636 C CA . LEU A 1 86 ? -9.213 -2.966 6.175 1.00 86.31 86 LEU A CA 1
ATOM 637 C C . LEU A 1 86 ? -10.539 -3.670 5.934 1.00 86.31 86 LEU A C 1
ATOM 639 O O . LEU A 1 86 ? -10.922 -3.916 4.791 1.00 86.31 86 LEU A O 1
ATOM 643 N N . ALA A 1 87 ? -11.281 -3.900 7.015 1.00 84.25 87 ALA A N 1
ATOM 644 C CA . ALA A 1 87 ? -12.662 -4.335 6.916 1.00 84.25 87 ALA A CA 1
ATOM 645 C C . ALA A 1 87 ? -13.496 -3.320 6.110 1.00 84.25 87 ALA A C 1
ATOM 647 O O . ALA A 1 87 ? -13.303 -2.101 6.205 1.00 84.25 87 ALA A O 1
ATOM 648 N N . ALA A 1 88 ? -14.477 -3.818 5.350 1.00 83.69 88 ALA A N 1
ATOM 649 C CA . ALA A 1 88 ? -15.388 -2.980 4.562 1.00 83.69 88 ALA A CA 1
ATOM 650 C C . ALA A 1 88 ? -16.190 -1.985 5.428 1.00 83.69 88 ALA A C 1
ATOM 652 O O . ALA A 1 88 ? -16.621 -0.940 4.940 1.00 83.69 88 ALA A O 1
ATOM 653 N N . THR A 1 89 ? -16.334 -2.297 6.717 1.00 83.12 89 THR A N 1
ATOM 654 C CA . THR A 1 89 ? -16.959 -1.483 7.767 1.00 83.12 89 THR A CA 1
ATOM 655 C C . THR A 1 89 ? -16.069 -0.344 8.282 1.00 83.12 89 THR A C 1
ATOM 657 O O . THR A 1 89 ? -16.536 0.495 9.052 1.00 83.12 89 THR A O 1
ATOM 660 N N . GLY A 1 90 ? -14.795 -0.295 7.880 1.00 84.69 90 GLY A N 1
ATOM 661 C CA . GLY A 1 90 ? -13.860 0.760 8.262 1.00 84.69 90 GLY A CA 1
ATOM 662 C C . GLY A 1 90 ? -14.167 2.125 7.619 1.00 84.69 90 GLY A C 1
ATOM 663 O O . GLY A 1 90 ? -14.952 2.216 6.670 1.00 84.69 90 GLY A O 1
ATOM 664 N N . PRO A 1 91 ? -13.531 3.212 8.096 1.00 92.38 91 PRO A N 1
ATOM 665 C CA . PRO A 1 91 ? -13.714 4.547 7.537 1.00 92.38 91 PRO A CA 1
ATOM 666 C C . PRO A 1 91 ? -13.313 4.602 6.060 1.00 92.38 91 PRO A C 1
ATOM 668 O O . PRO A 1 91 ? -12.229 4.152 5.685 1.00 92.38 91 PRO A O 1
ATOM 671 N N . LYS A 1 92 ? -14.161 5.209 5.220 1.00 92.94 92 LYS A N 1
ATOM 672 C CA . LYS A 1 92 ? -13.924 5.316 3.769 1.00 92.94 92 LYS A CA 1
ATOM 673 C C . LYS A 1 92 ? -12.629 6.042 3.422 1.00 92.94 92 LYS A C 1
ATOM 675 O O . LYS A 1 92 ? -11.942 5.645 2.484 1.00 92.94 92 LYS A O 1
ATOM 680 N N . ASP A 1 93 ? -12.266 7.062 4.192 1.00 91.62 93 ASP A N 1
ATOM 681 C CA . ASP A 1 93 ? -11.009 7.780 3.980 1.00 91.62 93 ASP A CA 1
ATOM 682 C C . ASP A 1 93 ? -9.792 6.899 4.255 1.00 91.62 93 ASP A C 1
ATOM 684 O O . ASP A 1 93 ? -8.839 6.920 3.481 1.00 91.62 93 ASP A O 1
ATOM 688 N N . LEU A 1 94 ? -9.846 6.074 5.302 1.00 92.56 94 LEU A N 1
ATOM 689 C CA . LEU A 1 94 ? -8.775 5.139 5.625 1.00 92.56 94 LEU A CA 1
ATOM 690 C C . LEU A 1 94 ? -8.680 4.016 4.580 1.00 92.56 94 LEU A C 1
ATOM 692 O O . LEU A 1 94 ? -7.583 3.667 4.157 1.00 92.56 94 LEU A O 1
ATOM 696 N N . GLN A 1 95 ? -9.819 3.517 4.084 1.00 93.56 95 GLN A N 1
ATOM 697 C CA . GLN A 1 95 ? -9.838 2.598 2.939 1.00 93.56 95 GLN A CA 1
ATOM 698 C C . GLN A 1 95 ? -9.137 3.226 1.726 1.00 93.56 95 GLN A C 1
ATOM 700 O O . GLN A 1 95 ? -8.242 2.611 1.151 1.00 93.56 95 GLN A O 1
ATOM 705 N N . ARG A 1 96 ? -9.473 4.476 1.376 1.00 93.62 96 ARG A N 1
ATOM 706 C CA . ARG A 1 96 ? -8.853 5.201 0.253 1.00 93.62 96 ARG A CA 1
ATOM 707 C C . ARG A 1 96 ? -7.349 5.404 0.442 1.00 93.62 96 ARG A C 1
ATOM 709 O O . ARG A 1 96 ? -6.602 5.273 -0.522 1.00 93.62 96 ARG A O 1
ATOM 716 N N . GLN A 1 97 ? -6.901 5.700 1.662 1.00 93.12 97 GLN A N 1
ATOM 717 C CA . GLN A 1 97 ? -5.477 5.860 1.985 1.00 93.12 97 GLN A CA 1
ATOM 718 C C . GLN A 1 97 ? -4.661 4.581 1.766 1.00 93.12 97 GLN A C 1
ATOM 720 O O . GLN A 1 97 ? -3.454 4.669 1.581 1.00 93.12 97 GLN A O 1
ATOM 725 N N . VAL A 1 98 ? -5.303 3.414 1.758 1.00 92.75 98 VAL A N 1
ATOM 726 C CA . VAL A 1 98 ? -4.643 2.117 1.563 1.00 92.75 98 VAL A CA 1
ATOM 727 C C . VAL A 1 98 ? -4.775 1.635 0.123 1.00 92.75 98 VAL A C 1
ATOM 729 O O . VAL A 1 98 ? -3.805 1.158 -0.463 1.00 92.75 98 VAL A O 1
ATOM 732 N N . THR A 1 99 ? -5.958 1.765 -0.478 1.00 93.50 99 THR A N 1
ATOM 733 C CA . THR A 1 99 ? -6.209 1.259 -1.835 1.00 93.50 99 THR A CA 1
ATOM 734 C C . THR A 1 99 ? -5.580 2.133 -2.915 1.00 93.50 99 THR A C 1
ATOM 736 O O . THR A 1 99 ? -5.089 1.602 -3.913 1.00 93.50 99 THR A O 1
ATOM 739 N N 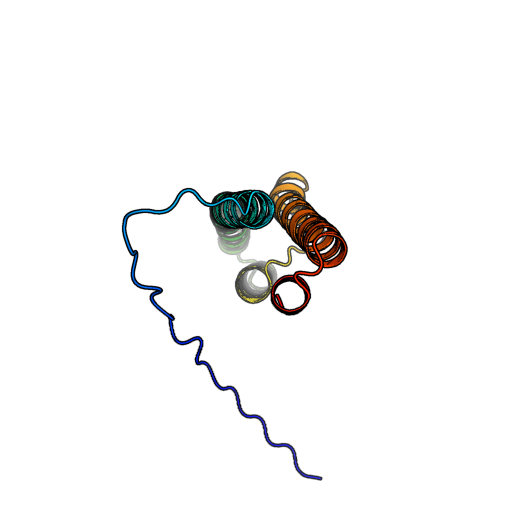. ALA A 1 100 ? -5.546 3.458 -2.730 1.00 94.12 100 ALA A N 1
ATOM 740 C CA . ALA A 1 100 ? -5.017 4.366 -3.744 1.00 94.12 100 ALA A CA 1
ATOM 741 C C . ALA A 1 100 ? -3.502 4.193 -3.978 1.00 94.12 100 ALA A C 1
ATOM 743 O O . ALA A 1 100 ? -3.118 4.079 -5.144 1.00 94.12 100 ALA A O 1
ATOM 744 N N . PRO A 1 101 ? -2.635 4.102 -2.944 1.00 93.56 101 PRO A N 1
ATOM 745 C CA . PRO A 1 101 ? -1.211 3.839 -3.152 1.00 93.56 101 PRO A CA 1
ATOM 746 C C . PRO A 1 101 ? -0.945 2.481 -3.806 1.00 93.56 101 PRO A C 1
ATOM 748 O O . PRO A 1 101 ? -0.122 2.419 -4.713 1.00 93.56 101 PRO A O 1
ATOM 751 N N . ARG A 1 102 ? -1.673 1.423 -3.412 1.00 94.06 102 ARG A N 1
ATOM 752 C CA . ARG A 1 102 ? -1.570 0.084 -4.030 1.00 94.06 102 ARG A CA 1
ATOM 753 C C . ARG A 1 102 ? -1.877 0.125 -5.523 1.00 94.06 102 ARG A C 1
ATOM 755 O O . ARG A 1 102 ? -1.050 -0.246 -6.344 1.00 94.06 102 ARG A O 1
ATOM 762 N N . THR A 1 103 ? -3.011 0.726 -5.874 1.00 95.25 103 THR A N 1
ATOM 763 C CA . THR A 1 103 ? -3.400 0.898 -7.281 1.00 95.25 103 THR A CA 1
ATOM 764 C C . THR A 1 103 ? -2.359 1.715 -8.055 1.00 95.25 103 THR A C 1
ATOM 766 O O . THR A 1 103 ? -2.108 1.469 -9.233 1.00 95.25 103 THR A O 1
ATOM 769 N N . ALA A 1 104 ? -1.768 2.734 -7.423 1.00 96.00 104 ALA A N 1
ATOM 770 C CA . ALA A 1 104 ? -0.766 3.578 -8.064 1.00 96.00 104 ALA A CA 1
ATOM 771 C C . ALA A 1 104 ? 0.547 2.826 -8.327 1.00 96.00 104 ALA A C 1
ATOM 773 O O . ALA A 1 104 ? 1.108 2.976 -9.413 1.00 96.00 104 ALA A O 1
ATOM 774 N N . ILE A 1 105 ? 1.019 2.015 -7.374 1.00 96.31 105 ILE A N 1
ATOM 775 C CA . ILE A 1 105 ? 2.252 1.243 -7.551 1.00 96.31 105 ILE A CA 1
ATOM 776 C C . ILE A 1 105 ? 2.060 0.087 -8.542 1.00 96.31 105 ILE A C 1
ATOM 778 O O . ILE A 1 105 ? 2.894 -0.079 -9.425 1.00 96.31 105 ILE A O 1
ATOM 782 N N . GLU A 1 106 ? 0.921 -0.611 -8.511 1.00 96.31 106 GLU A N 1
ATOM 783 C CA . GLU A 1 106 ? 0.561 -1.649 -9.495 1.00 96.31 106 GLU A CA 1
ATOM 784 C C . GLU A 1 106 ? 0.572 -1.099 -10.932 1.00 96.31 106 GLU A C 1
ATOM 786 O O . GLU A 1 106 ? 1.134 -1.698 -11.854 1.00 96.31 106 GLU A O 1
ATOM 791 N N . LYS A 1 107 ? 0.006 0.100 -11.130 1.00 96.94 107 LYS A N 1
ATOM 792 C CA . LYS A 1 107 ? 0.056 0.799 -12.422 1.00 96.94 107 LYS A CA 1
ATOM 793 C C . LYS A 1 107 ? 1.482 1.154 -12.835 1.00 96.94 107 LYS A C 1
ATOM 795 O O . LYS A 1 107 ? 1.790 1.090 -14.023 1.00 96.94 107 LYS A O 1
ATOM 800 N N . ALA A 1 108 ? 2.335 1.538 -11.886 1.00 97.06 108 ALA A N 1
ATOM 801 C CA . ALA A 1 108 ? 3.730 1.859 -12.166 1.00 97.06 108 ALA A CA 1
ATOM 802 C C . ALA A 1 108 ? 4.519 0.618 -12.607 1.00 97.06 108 ALA A C 1
ATOM 804 O O . ALA A 1 108 ? 5.233 0.706 -13.602 1.00 97.06 108 ALA A O 1
ATOM 805 N N . TYR A 1 109 ? 4.337 -0.533 -11.949 1.00 97.38 109 TYR A N 1
ATOM 806 C CA . TYR A 1 109 ? 4.930 -1.805 -12.383 1.00 97.38 109 TYR A CA 1
ATOM 807 C C . TYR A 1 109 ? 4.428 -2.219 -13.766 1.00 97.38 109 TYR A C 1
ATOM 809 O O . TYR A 1 109 ? 5.233 -2.459 -14.661 1.00 97.38 109 TYR A O 1
ATOM 817 N N . THR A 1 110 ? 3.110 -2.185 -13.991 1.00 97.56 110 THR A N 1
ATOM 818 C CA . THR A 1 110 ? 2.512 -2.503 -15.303 1.00 97.56 110 THR A CA 1
ATOM 819 C C . THR A 1 110 ? 3.108 -1.639 -16.419 1.00 97.56 110 THR A C 1
ATOM 821 O O . THR A 1 110 ? 3.420 -2.123 -17.510 1.00 97.56 110 THR A O 1
ATOM 824 N N . LEU A 1 111 ? 3.278 -0.338 -16.159 1.00 96.75 111 LEU A N 1
ATOM 825 C CA . LEU A 1 111 ? 3.895 0.580 -17.110 1.00 96.75 111 LEU A CA 1
ATOM 826 C C . LEU A 1 111 ? 5.385 0.275 -17.304 1.00 96.75 111 LEU A C 1
ATOM 828 O O . LEU A 1 111 ? 5.848 0.266 -18.441 1.00 96.75 111 LEU A O 1
ATOM 832 N N . ALA A 1 112 ? 6.121 0.008 -16.225 1.00 95.31 112 ALA A N 1
ATOM 833 C CA . ALA A 1 112 ? 7.544 -0.301 -16.288 1.00 95.31 112 ALA A CA 1
ATOM 834 C C . ALA A 1 112 ? 7.813 -1.559 -17.117 1.00 95.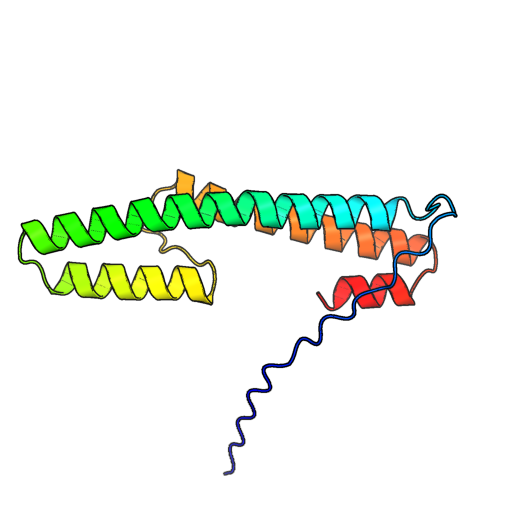31 112 ALA A C 1
ATOM 836 O O . ALA A 1 112 ? 8.630 -1.502 -18.033 1.00 95.31 112 ALA A O 1
ATOM 837 N N . ILE A 1 113 ? 7.065 -2.641 -16.881 1.00 96.81 113 ILE A N 1
ATOM 838 C CA . ILE A 1 113 ? 7.130 -3.883 -17.666 1.00 96.81 113 ILE A CA 1
ATOM 839 C C . ILE A 1 113 ? 6.935 -3.567 -19.149 1.00 96.81 113 ILE A C 1
ATOM 841 O O . ILE A 1 113 ? 7.787 -3.889 -19.974 1.00 96.81 113 ILE A O 1
ATOM 845 N N . LYS A 1 114 ? 5.862 -2.842 -19.492 1.00 97.38 114 LYS A N 1
ATOM 846 C CA . LYS A 1 114 ? 5.560 -2.466 -20.879 1.00 97.38 114 LYS A CA 1
ATOM 847 C C . LYS A 1 114 ? 6.694 -1.677 -21.538 1.00 97.38 114 LYS A C 1
ATOM 849 O O . LYS A 1 114 ? 7.020 -1.932 -22.698 1.00 97.38 114 LYS A O 1
ATOM 854 N N . GLU A 1 115 ? 7.262 -0.696 -20.844 1.00 95.75 115 GLU A N 1
ATOM 855 C CA . GLU A 1 115 ? 8.340 0.132 -21.393 1.00 95.75 115 GLU A CA 1
ATOM 856 C C . GLU A 1 115 ? 9.666 -0.637 -21.486 1.00 95.75 115 GLU A C 1
ATOM 858 O O . GLU A 1 115 ? 10.381 -0.494 -22.479 1.00 95.75 115 GLU A O 1
ATOM 863 N N . TYR A 1 116 ? 9.967 -1.519 -20.531 1.00 95.94 116 TYR A N 1
ATOM 864 C CA . TYR A 1 116 ? 11.130 -2.403 -20.596 1.00 95.94 116 TYR A CA 1
ATOM 865 C C . TYR A 1 116 ? 11.037 -3.409 -21.743 1.00 95.94 116 TYR A C 1
ATOM 867 O O . TYR A 1 116 ? 12.001 -3.538 -22.500 1.00 95.94 116 TYR A O 1
ATOM 875 N N . THR A 1 117 ? 9.875 -4.031 -21.960 1.00 95.25 117 THR A N 1
ATOM 876 C CA . THR A 1 117 ? 9.645 -4.926 -23.106 1.00 95.25 117 THR A CA 1
ATOM 877 C C . THR A 1 117 ? 9.824 -4.191 -24.437 1.00 95.25 117 THR A C 1
ATOM 879 O O . THR A 1 117 ? 10.521 -4.674 -25.327 1.00 95.25 117 THR A O 1
ATOM 882 N N . LYS A 1 118 ? 9.267 -2.980 -24.592 1.00 95.88 118 LYS A N 1
ATOM 883 C CA . LYS A 1 118 ? 9.474 -2.167 -25.811 1.00 95.88 118 LYS A CA 1
ATOM 884 C C . LYS A 1 118 ? 10.943 -1.816 -26.041 1.00 95.88 118 LYS A C 1
ATOM 886 O O . LYS A 1 118 ? 11.392 -1.773 -27.184 1.00 95.88 118 LYS A O 1
ATOM 891 N N . ALA A 1 119 ? 11.677 -1.560 -24.962 1.00 94.44 119 ALA A N 1
ATOM 892 C CA . ALA A 1 119 ? 13.104 -1.273 -24.992 1.00 94.44 119 ALA A CA 1
ATOM 893 C C . ALA A 1 119 ? 13.978 -2.533 -25.147 1.00 94.44 119 ALA A C 1
ATOM 895 O O . ALA A 1 119 ? 15.201 -2.403 -25.142 1.00 94.44 119 ALA A O 1
ATOM 896 N N . LYS A 1 120 ? 13.377 -3.727 -25.290 1.00 95.31 120 LYS A N 1
ATOM 897 C CA . LYS A 1 120 ? 14.062 -5.032 -25.349 1.00 95.31 120 LYS A CA 1
ATOM 898 C C . LYS A 1 120 ? 14.951 -5.302 -24.128 1.00 95.31 120 LYS A C 1
ATOM 900 O O . LYS A 1 120 ? 15.990 -5.946 -24.233 1.00 95.31 120 LYS A O 1
ATOM 905 N N . LYS A 1 121 ? 14.566 -4.763 -22.969 1.00 93.31 121 LYS A N 1
ATOM 906 C CA . LYS A 1 121 ? 15.214 -4.997 -21.673 1.00 93.31 121 LYS A CA 1
ATOM 907 C C . LYS A 1 121 ? 14.452 -6.093 -20.926 1.00 93.31 121 LYS A C 1
ATOM 909 O O . LYS A 1 121 ? 13.888 -5.837 -19.864 1.00 93.31 121 LYS A O 1
ATOM 914 N N . ASP A 1 122 ? 14.390 -7.287 -21.511 1.00 93.25 122 ASP A N 1
ATOM 915 C CA . ASP A 1 122 ? 13.527 -8.374 -21.028 1.00 93.25 122 ASP A CA 1
ATOM 916 C C . ASP A 1 122 ? 13.872 -8.813 -19.596 1.00 93.25 122 ASP A C 1
ATOM 918 O O . ASP A 1 122 ? 12.965 -9.087 -18.815 1.00 93.25 122 ASP A O 1
ATOM 922 N N . ASP A 1 123 ? 15.148 -8.747 -19.201 1.00 94.12 123 ASP A N 1
ATOM 923 C CA . ASP A 1 123 ? 15.576 -9.016 -17.820 1.00 94.12 123 ASP A CA 1
ATOM 924 C C . ASP A 1 123 ? 14.958 -8.032 -16.811 1.00 94.12 123 ASP A C 1
ATOM 926 O O . ASP A 1 123 ? 14.532 -8.426 -15.726 1.00 94.12 123 ASP A O 1
ATOM 930 N N . LEU A 1 124 ? 14.868 -6.743 -17.166 1.00 91.50 124 LEU A N 1
ATOM 931 C CA . LEU A 1 124 ? 14.256 -5.723 -16.304 1.00 91.50 124 LEU A CA 1
ATOM 932 C C . LEU A 1 124 ? 12.730 -5.825 -16.298 1.00 91.50 124 LEU A C 1
ATOM 934 O O . LEU A 1 124 ? 12.107 -5.571 -15.269 1.00 91.50 124 LEU A O 1
ATOM 938 N N . ALA A 1 125 ? 12.127 -6.208 -17.426 1.00 92.75 125 ALA A N 1
ATOM 939 C CA . ALA A 1 125 ? 10.698 -6.491 -17.492 1.00 92.75 125 ALA A CA 1
ATOM 940 C C . ALA A 1 125 ? 10.339 -7.685 -16.595 1.00 92.75 125 ALA A C 1
ATOM 942 O O . ALA A 1 125 ? 9.421 -7.578 -15.789 1.00 92.75 125 ALA A O 1
ATOM 943 N N . ALA A 1 126 ? 11.106 -8.777 -16.674 1.00 94.25 126 ALA A N 1
ATOM 944 C CA . ALA A 1 126 ? 10.927 -9.951 -15.827 1.00 94.25 126 ALA A CA 1
ATOM 945 C C . ALA A 1 126 ? 11.139 -9.619 -14.344 1.00 94.25 126 ALA A C 1
ATOM 947 O O . ALA A 1 126 ? 10.334 -10.020 -13.511 1.00 94.25 126 ALA A O 1
ATOM 948 N N . ALA A 1 127 ? 12.169 -8.838 -14.005 1.00 92.38 127 ALA A N 1
ATOM 949 C CA . ALA A 1 127 ? 12.391 -8.397 -12.628 1.00 92.38 127 ALA A CA 1
ATOM 950 C C . ALA A 1 127 ? 11.222 -7.557 -12.083 1.00 92.38 127 ALA A C 1
ATOM 952 O O . ALA A 1 127 ? 10.842 -7.718 -10.928 1.00 92.38 127 ALA A O 1
ATOM 953 N N . ALA A 1 128 ? 10.634 -6.683 -12.906 1.00 91.62 128 ALA A N 1
ATOM 954 C CA . ALA A 1 128 ? 9.477 -5.878 -12.517 1.00 91.62 128 ALA A CA 1
ATOM 955 C C . ALA A 1 128 ? 8.170 -6.687 -12.404 1.00 91.62 128 ALA A C 1
ATOM 957 O O . ALA A 1 128 ? 7.275 -6.254 -11.691 1.00 91.62 128 ALA A O 1
ATOM 958 N N . ASP A 1 129 ? 8.053 -7.826 -13.093 1.00 91.19 129 ASP A N 1
ATOM 959 C CA . ASP A 1 129 ? 6.881 -8.719 -13.062 1.00 91.19 129 ASP A CA 1
ATOM 960 C C . ASP A 1 129 ? 6.865 -9.665 -11.845 1.00 91.19 129 ASP A C 1
ATOM 962 O O . ASP A 1 129 ? 5.826 -10.211 -11.487 1.00 91.19 129 ASP A O 1
ATOM 966 N N . GLN A 1 130 ? 8.015 -9.868 -11.193 1.00 90.88 130 GLN A N 1
ATOM 967 C CA . GLN A 1 130 ? 8.143 -10.736 -10.013 1.0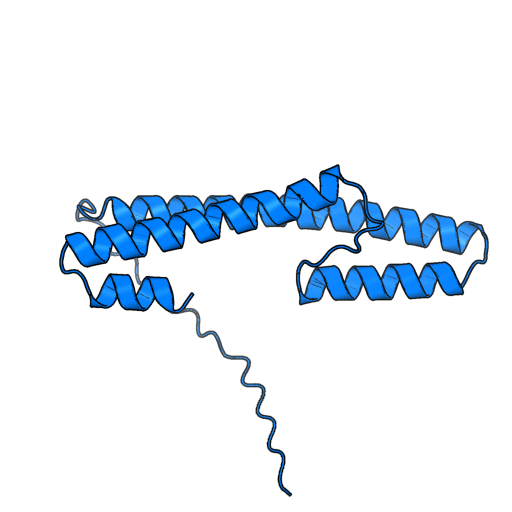0 90.88 130 GLN A CA 1
ATOM 968 C C . GLN A 1 130 ? 7.881 -10.025 -8.673 1.00 90.88 130 GLN A C 1
ATOM 970 O O . GLN A 1 130 ? 7.933 -10.678 -7.629 1.00 90.88 130 GLN A O 1
ATOM 975 N N . GLU A 1 131 ? 7.634 -8.714 -8.684 1.00 79.75 131 GLU A N 1
ATOM 976 C CA . GLU A 1 131 ? 7.356 -7.909 -7.484 1.00 79.75 131 GLU A CA 1
ATOM 977 C C . GLU A 1 131 ? 5.873 -7.582 -7.301 1.00 79.75 131 GLU A C 1
ATOM 979 O O . GLU A 1 131 ? 5.417 -7.642 -6.135 1.00 79.75 131 GLU A O 1
#

Secondary structure (DSSP, 8-state):
--------------------------HHHHHHHHHHHHHHHHHHHHHHHHHHHHHHHHHHHHHTT-HHHHHHHHHHHHHHHHH-PPPTTS-HHHHHHHHHHHHHHHHHHHHHHHHHHHTT-HHHHHHHH--

pLDDT: mean 84.5, std 19.46, range [36.28, 98.12]